Protein AF-H2ZDD5-F1 (afdb_monomer_lite)

Sequence (133 aa):
MMPLLIPSLGHVTAIFLAPWFFGLAHIHHAYEQYKTGYHSFRAITVSTLFQASYTTVFGILSSFIFLRTGHLTSAFVSHSLCNIMGFPEFELALSHRRRTLVCFCFVLGLVLFLISLYPLTDPSIYNNTLYME

Radius of gyration: 17.96 Å; chains: 1; bounding box: 36×42×43 Å

InterPro domains:
  IPR003675 CAAX prenyl protease 2/Lysostaphin resistance protein A-like domain [PF02517] (3-85)
  IPR039731 CAAX prenyl protease 2, eukaryotes [PTHR13046] (1-128)

Organism: Ciona savignyi (NCBI:txid51511)

pLDDT: mean 90.86, std 5.37, range [56.53, 97.44]

Foldseek 3Di:
DQVVCCVPPNLVCSLQPVQLVVLVVLVVVLVVVVVVVPDDNVVSVVVSVCSSVLSSVQSSLLSVLCLLQVDPVRSVVSSVVCVVCDDDPLVCLCPDPPNVVSVVCVVVVVVCCVVVVVVVSHRVVNVRPPNPD

Secondary structure (DSSP, 8-state):
-HHHHHHHH-HHHHHHHHHHHHHHHTHHHHHHHHHH--S-HHHHHHHHHHHHHHHHHHHHHHHHHHHHH--HHHHHHHHHHHHHH-S--HHHHHHSTTHHHHHHHHHHHHHHHHHHHHHHT-TTTTT--SS--

Structure (mmCIF, N/CA/C/O backbone):
data_AF-H2ZDD5-F1
#
_entry.id   AF-H2ZDD5-F1
#
loop_
_atom_site.group_PDB
_atom_site.id
_atom_site.type_symbol
_atom_site.label_atom_id
_atom_site.label_alt_id
_atom_site.label_comp_id
_atom_site.label_asym_id
_atom_site.label_entity_id
_atom_site.label_seq_id
_atom_site.pdbx_PDB_ins_code
_atom_site.Cartn_x
_atom_site.Cartn_y
_atom_site.Cartn_z
_atom_site.occupancy
_atom_site.B_iso_or_equiv
_atom_site.auth_seq_id
_atom_site.auth_comp_id
_atom_site.auth_asym_id
_atom_site.auth_atom_id
_atom_site.pdbx_PDB_model_num
ATOM 1 N N . MET A 1 1 ? 0.726 11.107 -9.433 1.00 84.62 1 MET A N 1
ATOM 2 C CA . MET A 1 1 ? 1.973 11.691 -8.881 1.00 84.62 1 MET A CA 1
ATOM 3 C C . MET A 1 1 ? 3.223 10.953 -9.347 1.00 84.62 1 MET A C 1
ATOM 5 O O . MET A 1 1 ? 4.211 11.617 -9.614 1.00 84.62 1 MET A O 1
ATOM 9 N N . MET A 1 2 ? 3.182 9.623 -9.498 1.00 88.88 2 MET A N 1
ATOM 10 C CA . MET A 1 2 ? 4.362 8.818 -9.849 1.00 88.88 2 MET A CA 1
ATOM 11 C C . MET A 1 2 ? 5.170 9.333 -11.059 1.00 88.88 2 MET A C 1
ATOM 13 O O . MET A 1 2 ? 6.348 9.614 -10.859 1.00 88.88 2 MET A O 1
ATOM 17 N N . PRO A 1 3 ? 4.589 9.595 -12.253 1.00 87.62 3 PRO A N 1
ATOM 18 C CA . PRO A 1 3 ? 5.378 10.039 -13.412 1.00 87.62 3 PRO A CA 1
ATOM 19 C C . PRO A 1 3 ? 6.091 11.387 -13.223 1.00 87.62 3 PRO A C 1
ATOM 21 O O . PRO A 1 3 ? 7.057 11.665 -13.919 1.00 87.62 3 PRO A O 1
ATOM 24 N N . LEU A 1 4 ? 5.622 12.219 -12.286 1.00 90.06 4 LEU A N 1
ATOM 25 C CA . LEU A 1 4 ? 6.226 13.518 -11.975 1.00 90.06 4 LEU A CA 1
ATOM 26 C C . LEU A 1 4 ? 7.347 13.405 -10.935 1.00 90.06 4 LEU A C 1
ATOM 28 O O . LEU A 1 4 ? 8.296 14.175 -10.980 1.00 90.06 4 LEU A O 1
ATOM 32 N N . LEU A 1 5 ? 7.235 12.471 -9.985 1.00 90.38 5 LEU A N 1
ATOM 33 C CA . LEU A 1 5 ? 8.200 12.329 -8.889 1.00 90.38 5 LEU A CA 1
ATOM 34 C C . LEU A 1 5 ? 9.409 11.475 -9.278 1.00 90.38 5 LEU A C 1
ATOM 36 O O . LEU A 1 5 ? 10.510 11.736 -8.800 1.00 90.38 5 LEU A O 1
ATOM 40 N N . ILE A 1 6 ? 9.217 10.472 -10.140 1.00 91.31 6 ILE A N 1
ATOM 41 C CA . ILE A 1 6 ? 10.277 9.532 -10.534 1.00 91.31 6 ILE A CA 1
ATOM 42 C C . ILE A 1 6 ? 11.488 10.247 -11.156 1.00 91.31 6 ILE A C 1
ATOM 44 O O . ILE A 1 6 ? 12.592 9.991 -10.676 1.00 91.31 6 ILE A O 1
ATOM 48 N N . PRO A 1 7 ? 11.338 11.180 -12.124 1.00 90.00 7 PRO A N 1
ATOM 49 C CA . PRO A 1 7 ? 12.493 11.830 -12.749 1.00 90.00 7 PRO A CA 1
ATOM 50 C C . PRO A 1 7 ? 13.315 12.696 -11.786 1.00 90.00 7 PRO A C 1
ATOM 52 O O . PRO A 1 7 ? 14.487 12.951 -12.037 1.00 90.00 7 PRO A O 1
ATOM 55 N N . SER A 1 8 ? 12.707 13.177 -10.697 1.00 91.50 8 SER A N 1
ATOM 56 C CA . SER A 1 8 ? 13.352 14.105 -9.760 1.00 91.50 8 SER A CA 1
ATOM 57 C C . SER A 1 8 ? 13.870 13.436 -8.488 1.00 91.50 8 SER A C 1
ATOM 59 O O . SER A 1 8 ? 14.837 13.915 -7.905 1.00 91.50 8 SER A O 1
ATOM 61 N N . LEU A 1 9 ? 13.217 12.367 -8.025 1.00 91.38 9 LEU A N 1
ATOM 62 C CA . LEU A 1 9 ? 13.462 11.762 -6.708 1.00 91.38 9 LEU A CA 1
ATOM 63 C C . LEU A 1 9 ? 13.825 10.271 -6.775 1.00 91.38 9 LEU A C 1
ATOM 65 O O . LEU A 1 9 ? 14.210 9.691 -5.757 1.00 91.38 9 LEU A O 1
ATOM 69 N N . GLY A 1 10 ? 13.697 9.649 -7.949 1.00 91.38 10 GLY A N 1
ATOM 70 C CA . GLY A 1 10 ? 13.925 8.225 -8.164 1.00 91.38 10 GLY A CA 1
ATOM 71 C C . GLY A 1 10 ? 12.746 7.333 -7.761 1.00 91.38 10 GLY A C 1
ATOM 72 O O . GLY A 1 10 ? 11.808 7.741 -7.071 1.00 91.38 10 GLY A O 1
ATOM 73 N N . HIS A 1 11 ? 12.809 6.075 -8.200 1.00 90.94 11 HIS A N 1
ATOM 74 C CA . HIS A 1 11 ? 11.738 5.086 -8.058 1.00 90.94 11 HIS A CA 1
ATOM 75 C C . HIS A 1 11 ? 11.356 4.805 -6.599 1.00 90.94 11 HIS A C 1
ATOM 77 O O . HIS A 1 11 ? 10.191 4.938 -6.226 1.00 90.94 11 HIS A O 1
ATOM 83 N N . VAL A 1 12 ? 12.336 4.452 -5.760 1.00 92.06 12 VAL A N 1
ATOM 84 C CA . VAL A 1 12 ? 12.097 4.079 -4.356 1.00 92.06 12 VAL A CA 1
ATOM 85 C C . VAL A 1 12 ? 11.474 5.244 -3.591 1.00 92.06 12 VAL A C 1
ATOM 87 O O . VAL A 1 12 ? 10.438 5.079 -2.951 1.00 92.06 12 VAL A O 1
ATOM 90 N N . THR A 1 13 ? 12.044 6.443 -3.713 1.00 93.00 13 THR A N 1
ATOM 91 C CA . THR A 1 13 ? 11.517 7.639 -3.048 1.00 93.00 13 THR A CA 1
ATOM 92 C C . THR A 1 13 ? 10.096 7.947 -3.504 1.00 93.00 13 THR A C 1
ATOM 94 O O . THR A 1 13 ? 9.247 8.236 -2.667 1.00 93.00 13 THR A O 1
ATOM 97 N N . ALA A 1 14 ? 9.804 7.842 -4.805 1.00 92.88 14 ALA A N 1
ATOM 98 C CA . ALA A 1 14 ? 8.465 8.090 -5.330 1.00 92.88 14 ALA A CA 1
ATOM 99 C C . ALA A 1 14 ? 7.420 7.113 -4.759 1.00 92.88 14 ALA A C 1
ATOM 101 O O . ALA A 1 14 ? 6.334 7.561 -4.387 1.00 92.88 14 ALA A O 1
ATOM 102 N N . ILE A 1 15 ? 7.756 5.818 -4.627 1.00 93.81 15 ILE A N 1
ATOM 103 C CA . ILE A 1 15 ? 6.869 4.788 -4.046 1.00 93.81 15 ILE A CA 1
ATOM 104 C C . ILE 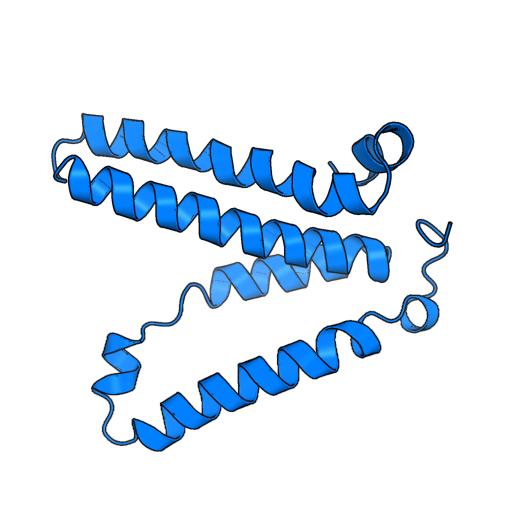A 1 15 ? 6.437 5.168 -2.636 1.00 93.81 15 ILE A C 1
ATOM 106 O O . ILE A 1 15 ? 5.267 5.019 -2.295 1.00 93.81 15 ILE A O 1
ATOM 110 N N . PHE A 1 16 ? 7.378 5.628 -1.814 1.00 93.56 16 PHE A N 1
ATOM 111 C CA . PHE A 1 16 ? 7.083 5.952 -0.426 1.00 93.56 16 PHE A CA 1
ATOM 112 C C . PHE A 1 16 ? 6.473 7.340 -0.282 1.00 93.56 16 PHE A C 1
ATOM 114 O O . PHE A 1 16 ? 5.526 7.488 0.478 1.00 93.56 16 PHE A O 1
ATOM 121 N N . LEU A 1 17 ? 6.964 8.342 -1.014 1.00 93.12 17 LEU A N 1
ATOM 122 C CA . LEU A 1 17 ? 6.574 9.741 -0.843 1.00 93.12 17 LEU A CA 1
ATOM 123 C C . LEU A 1 17 ? 5.193 10.065 -1.422 1.00 93.12 17 LEU A C 1
ATOM 125 O O . LEU A 1 17 ? 4.440 10.810 -0.800 1.00 93.12 17 LEU A O 1
ATOM 129 N N . ALA A 1 18 ? 4.836 9.532 -2.595 1.00 91.94 18 ALA A N 1
ATOM 130 C CA . ALA A 1 18 ? 3.559 9.877 -3.225 1.00 91.94 18 ALA A CA 1
ATOM 131 C C . ALA A 1 18 ? 2.340 9.520 -2.344 1.00 91.94 18 ALA A C 1
ATOM 133 O O . ALA A 1 18 ? 1.453 10.363 -2.184 1.00 91.94 18 ALA A O 1
ATOM 134 N N . PRO A 1 19 ? 2.293 8.328 -1.717 1.00 92.75 19 PRO A N 1
ATOM 135 C CA . PRO A 1 19 ? 1.197 7.932 -0.833 1.00 92.75 19 PRO A CA 1
ATOM 136 C C . PRO A 1 19 ? 1.051 8.780 0.430 1.00 92.75 19 PRO A C 1
ATOM 138 O O . PRO A 1 19 ? -0.069 8.905 0.923 1.00 92.75 19 PRO A O 1
ATOM 141 N N . TRP A 1 20 ? 2.127 9.399 0.934 1.00 90.25 20 TRP A N 1
ATOM 142 C CA . TRP A 1 20 ? 2.045 10.278 2.108 1.00 90.25 20 TRP A CA 1
ATOM 143 C C . TRP A 1 20 ? 1.104 11.455 1.876 1.00 90.25 20 TRP A C 1
ATOM 145 O O . TRP A 1 20 ? 0.300 11.764 2.749 1.00 90.25 20 TRP A O 1
ATOM 155 N N . PHE A 1 21 ? 1.146 12.085 0.699 1.00 88.62 21 PHE A N 1
ATOM 156 C CA . PHE A 1 21 ? 0.246 13.201 0.388 1.00 88.62 21 PHE A CA 1
ATOM 157 C C . PHE A 1 21 ? -1.226 12.782 0.444 1.00 88.62 21 PHE A C 1
ATOM 159 O O . PHE A 1 21 ? -2.068 13.530 0.938 1.00 88.62 21 PHE A O 1
ATOM 166 N N . PHE A 1 22 ? -1.531 11.565 -0.008 1.00 85.75 22 PHE A N 1
ATOM 167 C CA . PHE A 1 22 ? -2.885 11.024 0.034 1.00 85.75 22 PHE A CA 1
ATOM 168 C C . PHE A 1 22 ? -3.304 10.614 1.454 1.00 85.75 22 PHE A C 1
ATOM 170 O O . PH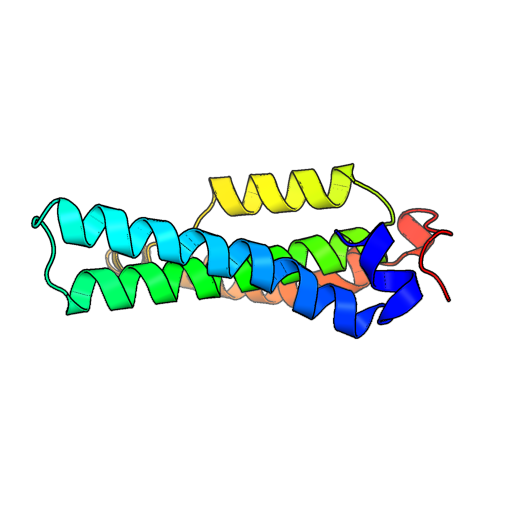E A 1 22 ? -4.412 10.928 1.887 1.00 85.75 22 PHE A O 1
ATOM 177 N N . GLY A 1 23 ? -2.415 9.974 2.219 1.00 86.75 23 GLY A N 1
ATOM 178 C CA . GLY A 1 23 ? -2.667 9.627 3.619 1.00 86.75 23 GLY A CA 1
ATOM 179 C C . GLY A 1 23 ? -2.901 10.858 4.496 1.00 86.75 23 GLY A C 1
ATOM 180 O O . GLY A 1 23 ? -3.879 10.913 5.238 1.00 86.75 23 GLY A O 1
ATOM 181 N N . LEU A 1 24 ? -2.060 11.888 4.361 1.00 88.50 24 LEU A N 1
ATOM 182 C CA . LEU A 1 24 ? -2.168 13.133 5.128 1.00 88.50 24 LEU A CA 1
ATOM 183 C C . LEU A 1 24 ? -3.431 13.934 4.796 1.00 88.50 24 LEU A C 1
ATOM 185 O O . LEU A 1 24 ? -3.965 14.600 5.680 1.00 88.50 24 LEU A O 1
ATOM 189 N N . ALA A 1 25 ? -3.956 13.839 3.570 1.00 87.38 25 ALA A N 1
ATOM 190 C CA . ALA A 1 25 ? -5.217 14.489 3.211 1.00 87.38 25 ALA A CA 1
ATOM 191 C C . ALA A 1 25 ? -6.388 14.033 4.103 1.00 87.38 25 ALA A C 1
ATOM 193 O O . ALA A 1 25 ? -7.300 14.812 4.370 1.00 87.38 25 ALA A O 1
ATOM 194 N N . HIS A 1 26 ? -6.334 12.813 4.645 1.00 85.12 26 HIS A N 1
ATOM 195 C CA . HIS A 1 26 ? -7.371 12.284 5.531 1.00 85.12 26 HIS A CA 1
ATOM 196 C C . HIS A 1 26 ? -7.348 12.901 6.935 1.00 85.12 26 HIS A C 1
ATOM 198 O O . HIS A 1 26 ? -8.341 12.807 7.652 1.00 85.12 26 HIS A O 1
ATOM 204 N N . ILE A 1 27 ? -6.276 13.607 7.317 1.00 85.12 27 ILE A N 1
ATOM 205 C CA . ILE A 1 27 ? -6.236 14.373 8.573 1.00 85.12 27 ILE A CA 1
ATOM 206 C C . ILE A 1 27 ? -7.315 15.463 8.582 1.00 85.12 27 ILE A C 1
ATOM 208 O O . ILE A 1 27 ? -7.833 15.806 9.642 1.00 85.12 27 ILE A O 1
ATOM 212 N N . HIS A 1 28 ? -7.732 15.956 7.412 1.00 85.75 28 HIS A N 1
ATOM 213 C CA . HIS A 1 28 ? -8.854 16.886 7.310 1.00 85.75 28 HIS A CA 1
ATOM 214 C C . HIS A 1 28 ? -10.152 16.324 7.928 1.00 85.75 28 HIS A C 1
ATOM 216 O O . HIS A 1 28 ? -10.885 17.071 8.574 1.00 85.75 28 HIS A O 1
ATOM 222 N N . HIS A 1 29 ? -10.417 15.015 7.826 1.00 82.81 29 HIS A N 1
ATOM 223 C CA . HIS A 1 29 ? -11.607 14.414 8.444 1.00 82.81 29 HIS A CA 1
ATOM 224 C C . HIS A 1 29 ? -11.584 14.485 9.976 1.00 82.81 29 HIS A C 1
ATOM 226 O O . HIS A 1 29 ? -12.642 14.559 10.600 1.00 82.81 29 HIS A O 1
ATOM 232 N N . ALA A 1 30 ? -10.400 14.552 10.596 1.00 84.00 30 ALA A N 1
ATOM 233 C CA . ALA A 1 30 ? -10.284 14.759 12.038 1.00 84.00 30 ALA A CA 1
ATOM 234 C C . ALA A 1 30 ? -10.879 16.104 12.468 1.00 84.00 30 ALA A C 1
ATOM 236 O O . ALA A 1 30 ? -11.531 16.198 13.508 1.00 84.00 30 ALA A O 1
ATOM 237 N N . TYR A 1 31 ? -10.671 17.147 11.659 1.00 84.25 31 TYR A N 1
ATOM 238 C CA . TYR A 1 31 ? -11.214 18.478 11.919 1.00 84.25 31 TYR A CA 1
ATOM 239 C C . TYR A 1 31 ? -12.743 18.489 11.835 1.00 84.25 31 TYR A C 1
ATOM 241 O O . TYR A 1 31 ? -13.412 19.091 12.676 1.00 84.25 31 TYR A O 1
ATOM 249 N N . GLU A 1 32 ? -13.298 17.785 10.850 1.00 84.88 32 GLU A N 1
ATOM 250 C CA . GLU A 1 32 ? -14.741 17.625 10.689 1.00 84.88 32 GLU A CA 1
ATOM 251 C C . GLU A 1 32 ? -15.354 16.878 11.882 1.00 84.88 32 GLU A C 1
ATOM 253 O O . GLU A 1 32 ? -16.274 17.386 12.525 1.00 84.88 32 GLU A O 1
ATOM 258 N N . GLN A 1 33 ? -14.780 15.735 12.270 1.00 82.69 33 GLN A N 1
ATOM 259 C CA . GLN A 1 33 ? -15.236 14.978 13.438 1.00 82.69 33 GLN A CA 1
ATOM 260 C C . GLN A 1 33 ? -15.150 15.798 14.730 1.00 82.69 33 GLN A C 1
ATOM 262 O O . GLN A 1 33 ? -16.086 15.781 15.531 1.00 82.69 33 GLN A O 1
ATOM 267 N N . TYR A 1 34 ? -14.075 16.568 14.908 1.00 85.12 34 TYR A N 1
ATOM 268 C CA . TYR A 1 34 ? -13.921 17.468 16.049 1.00 85.12 34 TYR A CA 1
ATOM 269 C C . TYR A 1 34 ? -15.031 18.524 16.095 1.00 85.12 34 TYR A C 1
ATOM 271 O O . TYR A 1 34 ? -15.618 18.749 17.152 1.00 85.12 34 TYR A O 1
ATOM 279 N N . LYS A 1 35 ? -15.377 19.122 14.948 1.00 87.12 35 LYS A N 1
ATOM 280 C CA . LYS A 1 35 ? -16.464 20.105 14.852 1.00 87.12 35 LYS A CA 1
ATOM 281 C C . LYS A 1 35 ? -17.841 19.529 15.164 1.00 87.12 35 LYS A C 1
ATOM 283 O O . LYS A 1 35 ? -18.666 20.239 15.727 1.00 87.12 35 LYS A O 1
ATOM 288 N N . THR A 1 36 ? -18.098 18.274 14.800 1.00 84.88 36 THR A N 1
ATOM 289 C CA . THR A 1 36 ? -19.402 17.640 15.062 1.00 84.88 36 THR A CA 1
ATOM 290 C C . THR A 1 36 ? -19.631 17.295 16.538 1.00 84.88 36 THR A C 1
ATOM 292 O O . THR A 1 36 ? -20.776 17.158 16.956 1.00 84.88 36 THR A O 1
ATOM 295 N N . GLY A 1 37 ? -18.571 17.162 17.344 1.00 81.50 37 GLY A N 1
ATOM 296 C CA . GLY A 1 37 ? -18.664 16.952 18.795 1.00 81.50 37 GLY A CA 1
ATOM 297 C C . GLY A 1 37 ? -19.129 15.560 19.252 1.00 81.50 37 GLY A C 1
ATOM 298 O O . GLY A 1 37 ? -19.204 15.321 20.455 1.00 81.50 37 GLY A O 1
ATOM 299 N N . TYR A 1 38 ? -19.409 14.622 18.338 1.00 79.44 38 TYR A N 1
ATOM 300 C CA . TYR A 1 38 ? -19.921 13.282 18.680 1.00 79.44 38 TYR A CA 1
ATOM 301 C C . TYR A 1 38 ? -18.862 12.309 19.216 1.00 79.44 38 TYR A C 1
ATOM 303 O O . TYR A 1 38 ? -19.204 11.300 19.835 1.00 79.44 38 TYR A O 1
ATOM 311 N N . HIS A 1 39 ? -17.577 12.584 18.989 1.00 83.75 39 HIS A N 1
ATOM 312 C CA . HIS A 1 39 ? -16.485 11.680 19.341 1.00 83.75 39 HIS A CA 1
ATOM 313 C C . HIS A 1 39 ? -15.492 12.337 20.299 1.00 83.75 39 HIS A C 1
ATOM 315 O O . HIS A 1 39 ? -15.184 13.523 20.197 1.00 83.75 39 HIS A O 1
ATOM 321 N N . SER A 1 40 ? -14.946 11.545 21.226 1.00 90.12 40 SER A N 1
ATOM 322 C CA . SER A 1 40 ? -13.860 12.015 22.090 1.00 90.12 40 SER A CA 1
ATOM 323 C C . SER A 1 40 ? -12.610 12.332 21.263 1.00 90.12 40 SER A C 1
ATOM 325 O O . SER A 1 40 ? -12.321 11.657 20.274 1.00 90.12 40 SER A O 1
ATOM 327 N N . PHE A 1 41 ? -11.808 13.301 21.712 1.00 88.19 41 PHE A N 1
ATOM 328 C CA . PHE A 1 41 ? -10.548 13.667 21.052 1.00 88.19 41 PHE A CA 1
ATOM 329 C C . PHE A 1 41 ? -9.620 12.459 20.825 1.00 88.19 41 PHE A C 1
ATOM 331 O O . PHE A 1 41 ? -9.003 12.318 19.767 1.00 88.19 41 PHE A O 1
ATOM 338 N N . ARG A 1 42 ? -9.572 11.535 21.796 1.00 89.44 42 ARG A N 1
ATOM 339 C CA . ARG A 1 42 ? -8.817 10.281 21.685 1.00 89.44 42 ARG A CA 1
ATOM 340 C C . ARG A 1 42 ? -9.333 9.395 20.547 1.00 89.44 42 ARG A C 1
ATOM 342 O O . ARG A 1 42 ? -8.523 8.880 19.784 1.00 89.44 42 ARG A O 1
ATOM 349 N N . ALA A 1 43 ? -10.649 9.218 20.420 1.00 89.56 43 ALA A N 1
ATOM 350 C CA . ALA A 1 43 ? -11.242 8.393 19.365 1.00 89.56 43 ALA A CA 1
ATOM 351 C C . ALA A 1 43 ? -10.999 8.984 17.965 1.00 89.56 43 ALA A C 1
ATOM 353 O O . ALA A 1 43 ? -10.627 8.254 17.046 1.00 89.56 43 ALA A O 1
ATOM 354 N N . ILE A 1 44 ? -11.125 10.307 17.824 1.00 90.44 44 ILE A N 1
ATOM 355 C CA . ILE A 1 44 ? -10.834 11.028 16.574 1.00 90.44 44 ILE A CA 1
ATOM 356 C C . ILE A 1 44 ? -9.367 10.833 16.180 1.00 90.44 44 ILE A C 1
ATOM 358 O O . ILE A 1 44 ? -9.062 10.477 15.045 1.00 90.44 44 ILE A O 1
ATOM 362 N N . THR A 1 45 ? -8.450 10.999 17.137 1.00 89.75 45 THR A N 1
ATOM 363 C CA . THR A 1 45 ? -7.007 10.870 16.887 1.00 89.75 45 THR A CA 1
ATOM 364 C C . THR A 1 45 ? -6.639 9.452 16.450 1.00 89.75 45 THR A C 1
ATOM 366 O O . THR A 1 45 ? -5.940 9.279 15.455 1.00 89.75 45 THR A O 1
ATOM 369 N N . VAL A 1 46 ? -7.130 8.430 17.161 1.00 91.56 46 VAL A N 1
ATOM 370 C CA . VAL A 1 46 ? -6.837 7.022 16.845 1.00 91.56 46 VAL A CA 1
ATOM 371 C C . VAL A 1 46 ? -7.407 6.630 15.484 1.00 91.56 46 VAL A C 1
ATOM 373 O O . VAL A 1 46 ? -6.683 6.054 14.677 1.00 91.56 46 VAL A O 1
ATOM 376 N N . SER A 1 47 ? -8.671 6.963 15.210 1.00 90.75 47 SER A N 1
ATOM 377 C CA . SER A 1 47 ? -9.313 6.626 13.932 1.00 90.75 47 SER A CA 1
ATOM 378 C C . SER A 1 47 ? -8.647 7.331 12.749 1.00 90.75 47 SER A C 1
ATOM 380 O O . SER A 1 47 ? -8.349 6.683 11.750 1.00 90.75 47 SER A O 1
ATOM 382 N N . THR A 1 48 ? -8.319 8.619 12.886 1.00 91.81 48 THR A N 1
ATOM 383 C CA . THR A 1 48 ? -7.630 9.387 11.839 1.00 91.81 48 THR A CA 1
ATOM 384 C C . THR A 1 48 ? -6.230 8.846 11.581 1.00 91.81 48 THR A C 1
ATOM 386 O O . THR A 1 48 ? -5.848 8.651 10.430 1.00 91.81 48 THR A O 1
ATOM 389 N N . LEU A 1 49 ? -5.448 8.585 12.633 1.00 91.88 49 LEU A N 1
ATOM 390 C CA . LEU A 1 49 ? -4.089 8.065 12.482 1.00 91.88 49 LEU A CA 1
ATOM 391 C C . LEU A 1 49 ? -4.099 6.673 11.843 1.00 91.88 49 LEU A C 1
ATOM 393 O O . LEU A 1 49 ? -3.277 6.373 10.975 1.00 91.88 49 LEU A O 1
ATOM 397 N N . PHE A 1 50 ? -5.057 5.839 12.241 1.00 92.19 50 PHE A N 1
ATOM 398 C CA . PHE A 1 50 ? -5.276 4.539 11.633 1.00 92.19 50 PHE A CA 1
ATOM 399 C C . PHE A 1 50 ? -5.630 4.668 10.148 1.00 92.19 50 PHE A C 1
ATOM 401 O O . PHE A 1 50 ? -4.962 4.070 9.311 1.00 92.19 50 PHE A O 1
ATOM 408 N N . GLN A 1 51 ? -6.604 5.510 9.800 1.00 91.81 51 GLN A N 1
ATOM 409 C CA . GLN A 1 51 ? -6.993 5.743 8.412 1.00 91.81 51 GLN A CA 1
ATOM 410 C C . GLN A 1 51 ? -5.825 6.282 7.576 1.00 91.81 51 GLN A C 1
ATOM 412 O O . GLN A 1 51 ? -5.547 5.755 6.504 1.00 91.81 51 GLN A O 1
ATOM 417 N N . ALA A 1 52 ? -5.097 7.284 8.072 1.00 92.19 52 ALA A N 1
ATOM 418 C CA . ALA A 1 52 ? -3.972 7.880 7.356 1.00 92.19 52 ALA A CA 1
ATOM 419 C C . ALA A 1 52 ? -2.839 6.866 7.127 1.00 92.19 52 ALA A C 1
ATOM 421 O O . ALA A 1 52 ? -2.321 6.759 6.013 1.00 92.19 52 ALA A O 1
ATOM 422 N N . SER A 1 53 ? -2.475 6.088 8.151 1.00 92.62 53 SER A N 1
ATOM 423 C CA . SER A 1 53 ? -1.427 5.064 8.039 1.00 92.62 53 SER A CA 1
ATOM 424 C C . SER A 1 53 ? -1.839 3.921 7.113 1.00 92.62 53 SER A C 1
ATOM 426 O O . SER A 1 53 ? -1.080 3.558 6.214 1.00 92.62 53 SER A O 1
ATOM 428 N N . TYR A 1 54 ? -3.057 3.404 7.263 1.00 91.88 54 TYR A N 1
ATOM 429 C CA . TYR A 1 54 ? -3.575 2.310 6.450 1.00 91.88 54 TYR A CA 1
ATOM 430 C C . TYR A 1 54 ? -3.680 2.692 4.970 1.00 91.88 54 TYR A C 1
ATOM 432 O O . TYR A 1 54 ? -3.161 1.993 4.098 1.00 91.88 54 TYR A O 1
ATOM 440 N N . THR A 1 55 ? -4.244 3.866 4.689 1.00 91.88 55 THR A N 1
ATOM 441 C CA . THR A 1 55 ? -4.321 4.420 3.336 1.00 91.88 55 THR A CA 1
ATOM 442 C C . THR A 1 55 ? -2.934 4.655 2.730 1.00 91.8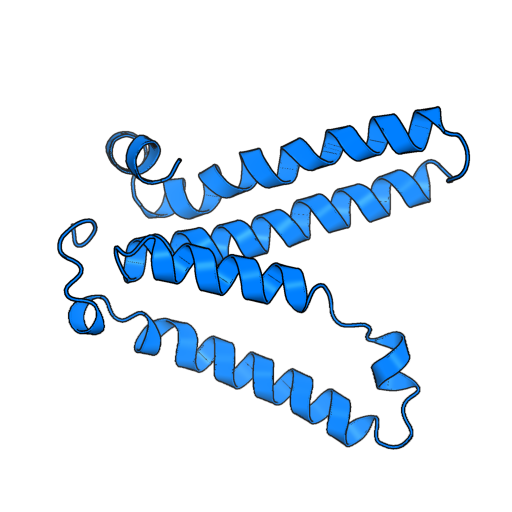8 55 THR A C 1
ATOM 444 O O . THR A 1 55 ? -2.734 4.414 1.539 1.00 91.88 55 THR A O 1
ATOM 447 N N . THR A 1 56 ? -1.947 5.067 3.535 1.00 93.94 56 THR A N 1
ATOM 448 C CA . THR A 1 56 ? -0.558 5.230 3.069 1.00 93.94 56 THR A CA 1
ATOM 449 C C . THR A 1 56 ? 0.044 3.888 2.648 1.00 93.94 56 THR A C 1
ATOM 451 O O . THR A 1 56 ? 0.618 3.797 1.565 1.00 93.94 56 THR A O 1
ATOM 454 N N . VAL A 1 57 ? -0.133 2.825 3.442 1.00 93.75 57 VAL A N 1
ATOM 455 C CA . VAL A 1 57 ? 0.346 1.470 3.102 1.00 93.75 57 VAL A CA 1
ATOM 456 C C . VAL A 1 57 ? -0.275 0.973 1.792 1.00 93.75 57 VAL A C 1
ATOM 458 O O . VAL A 1 57 ? 0.428 0.446 0.929 1.00 93.75 57 VAL A O 1
ATOM 461 N N . PHE A 1 58 ? -1.574 1.191 1.593 1.00 92.94 58 PHE A N 1
ATOM 462 C CA . PHE A 1 58 ? -2.255 0.830 0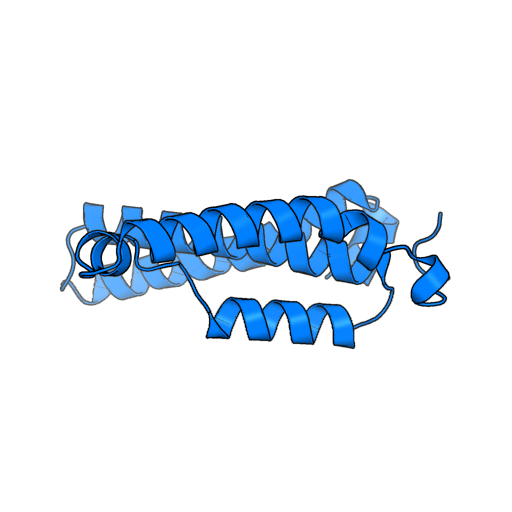.346 1.00 92.94 58 PHE A CA 1
ATOM 463 C C . PHE A 1 58 ? -1.806 1.667 -0.850 1.00 92.94 58 PHE A C 1
ATOM 465 O O . PHE A 1 58 ? -1.648 1.142 -1.954 1.00 92.94 58 PHE A O 1
ATOM 472 N N . GLY A 1 59 ? -1.527 2.952 -0.642 1.00 94.19 59 GLY A N 1
ATOM 473 C CA . GLY A 1 59 ? -0.932 3.790 -1.674 1.00 94.19 59 GLY A CA 1
ATOM 474 C C . GLY A 1 59 ? 0.481 3.336 -2.054 1.00 94.19 59 GLY A C 1
ATOM 475 O O . GLY A 1 59 ? 0.820 3.376 -3.237 1.00 94.19 59 GLY A O 1
ATOM 476 N N . ILE A 1 60 ? 1.283 2.853 -1.094 1.00 95.44 60 ILE A N 1
ATOM 477 C CA . ILE A 1 60 ? 2.612 2.269 -1.353 1.00 95.44 60 ILE A CA 1
ATOM 478 C C . ILE A 1 60 ? 2.467 1.023 -2.225 1.00 95.44 60 ILE A C 1
ATOM 480 O O . ILE A 1 60 ? 3.148 0.913 -3.243 1.00 95.44 60 ILE A O 1
ATOM 484 N N . LEU A 1 61 ? 1.537 0.124 -1.886 1.00 94.88 61 LEU A N 1
ATOM 485 C CA . LEU A 1 61 ? 1.256 -1.070 -2.686 1.00 94.88 61 LEU A CA 1
ATOM 486 C C . LEU A 1 61 ? 0.820 -0.713 -4.115 1.00 94.88 61 LEU A C 1
ATOM 488 O O . LEU A 1 61 ? 1.352 -1.263 -5.077 1.00 94.88 61 LEU A O 1
ATOM 492 N N . SER A 1 62 ? -0.113 0.229 -4.271 1.00 94.81 62 SER A N 1
ATOM 493 C CA . SER A 1 62 ? -0.591 0.658 -5.591 1.00 94.81 62 SER A CA 1
ATOM 494 C C . SER A 1 62 ? 0.525 1.317 -6.414 1.00 94.81 62 SER A C 1
ATOM 496 O O . SER A 1 62 ? 0.682 1.015 -7.596 1.00 94.81 62 SER A O 1
ATOM 498 N N . SER A 1 63 ? 1.364 2.144 -5.780 1.00 94.75 63 SER A N 1
ATOM 499 C CA . SER A 1 63 ? 2.540 2.765 -6.411 1.00 94.75 63 SER A CA 1
ATOM 500 C C . SER A 1 63 ? 3.580 1.728 -6.837 1.00 94.75 63 SER A C 1
ATOM 502 O O . SER A 1 63 ? 4.135 1.826 -7.931 1.00 94.75 63 SER A O 1
ATOM 504 N N . PHE A 1 64 ? 3.816 0.713 -6.003 1.00 95.00 64 PHE A N 1
ATOM 505 C CA . PHE A 1 64 ? 4.696 -0.410 -6.315 1.00 95.00 64 PHE A CA 1
ATOM 506 C C . PHE A 1 64 ? 4.182 -1.202 -7.525 1.00 95.00 64 PHE A C 1
ATOM 508 O O . PHE A 1 64 ? 4.925 -1.402 -8.483 1.00 95.00 64 PHE A O 1
ATOM 515 N N . ILE A 1 65 ? 2.902 -1.589 -7.529 1.00 95.12 65 ILE A N 1
ATOM 516 C CA . ILE A 1 65 ? 2.278 -2.310 -8.649 1.00 95.12 65 ILE A CA 1
ATOM 517 C C . ILE A 1 65 ? 2.326 -1.468 -9.928 1.00 95.12 65 ILE A C 1
ATOM 519 O O . ILE A 1 65 ? 2.661 -1.993 -10.990 1.00 95.12 65 ILE A O 1
ATOM 523 N N . PHE A 1 66 ? 2.034 -0.167 -9.844 1.00 94.75 66 PHE A N 1
ATOM 524 C CA . PHE A 1 66 ? 2.113 0.745 -10.985 1.00 94.75 66 PHE A CA 1
ATOM 525 C C . PHE A 1 66 ? 3.511 0.755 -11.605 1.00 94.75 66 PHE A C 1
ATOM 527 O O . PHE A 1 66 ? 3.645 0.565 -12.809 1.00 94.75 66 PHE A O 1
ATOM 534 N N . LEU A 1 67 ? 4.553 0.929 -10.790 1.00 93.94 67 LEU A N 1
ATOM 535 C CA . LEU A 1 67 ? 5.929 0.971 -11.283 1.00 93.94 67 LEU A CA 1
ATOM 536 C C . LEU A 1 67 ? 6.380 -0.344 -11.896 1.00 93.94 67 LEU A C 1
ATOM 538 O O . LEU A 1 67 ? 7.047 -0.344 -12.923 1.00 93.94 67 LEU A O 1
ATOM 542 N N . ARG A 1 68 ? 6.016 -1.460 -11.267 1.00 94.12 68 ARG A N 1
ATOM 543 C CA . ARG A 1 68 ? 6.403 -2.794 -11.717 1.00 94.12 68 ARG A CA 1
ATOM 544 C C . ARG A 1 68 ? 5.697 -3.194 -13.008 1.00 94.12 68 ARG A C 1
ATOM 546 O O . ARG A 1 68 ? 6.330 -3.743 -13.902 1.00 94.12 68 ARG A O 1
ATOM 553 N N . THR A 1 69 ? 4.409 -2.881 -13.129 1.00 94.69 69 THR A N 1
ATOM 554 C CA . THR A 1 69 ? 3.597 -3.270 -14.294 1.00 94.69 69 THR A CA 1
ATOM 555 C C . THR A 1 69 ? 3.594 -2.234 -15.416 1.00 94.69 69 THR A C 1
ATOM 557 O O . THR A 1 69 ? 3.314 -2.594 -16.551 1.00 94.69 69 THR A O 1
ATOM 560 N N . GLY A 1 70 ? 3.871 -0.959 -15.132 1.00 92.88 70 GLY A N 1
ATOM 561 C CA . GLY A 1 70 ? 3.782 0.142 -16.100 1.00 92.88 70 GLY A CA 1
ATOM 562 C C . GLY A 1 70 ? 2.349 0.529 -16.491 1.00 92.88 70 GLY A C 1
ATOM 563 O O . GLY A 1 70 ? 2.158 1.455 -17.276 1.00 92.88 70 GLY A O 1
ATOM 564 N N . HIS A 1 71 ? 1.331 -0.144 -15.941 1.00 92.06 71 HIS A N 1
ATOM 565 C CA . HIS A 1 71 ? -0.067 0.017 -16.342 1.00 92.06 71 HIS A CA 1
ATOM 566 C C . HIS A 1 71 ? -0.889 0.733 -15.274 1.00 92.06 71 HIS A C 1
ATOM 568 O O . HIS A 1 71 ? -0.952 0.319 -14.113 1.00 92.06 71 HIS A O 1
ATOM 574 N N . LEU A 1 72 ? -1.617 1.772 -15.690 1.00 92.81 72 LEU A N 1
ATOM 575 C CA . LEU A 1 72 ? -2.577 2.460 -14.822 1.00 92.81 72 LEU A CA 1
ATOM 576 C C . LEU A 1 72 ? -3.721 1.531 -14.389 1.00 92.81 72 LEU A C 1
ATOM 578 O O . LEU A 1 72 ? -4.204 1.630 -13.264 1.00 92.81 72 LEU A O 1
ATOM 582 N N . THR A 1 73 ? -4.136 0.611 -15.262 1.00 93.62 73 THR A N 1
ATOM 583 C CA . THR A 1 73 ? -5.212 -0.352 -14.991 1.00 93.62 73 THR A CA 1
ATOM 584 C C . THR A 1 73 ? -4.872 -1.273 -13.821 1.00 93.62 73 THR A C 1
ATOM 586 O O . THR A 1 73 ? -5.715 -1.467 -12.949 1.00 93.62 73 THR A O 1
ATOM 589 N N . SER A 1 74 ? -3.635 -1.770 -13.731 1.00 92.69 74 SER A N 1
ATOM 590 C CA . SER A 1 74 ? -3.164 -2.592 -12.606 1.00 92.69 74 SER A CA 1
ATOM 591 C C . SER A 1 74 ? -3.252 -1.840 -11.274 1.00 92.69 74 SER A C 1
ATOM 593 O O . SER A 1 74 ? -3.770 -2.354 -10.278 1.00 92.69 74 SER A O 1
ATOM 595 N N . ALA A 1 75 ? -2.793 -0.586 -11.262 1.00 93.00 75 ALA A N 1
ATOM 596 C CA . ALA A 1 75 ? -2.857 0.275 -10.086 1.00 93.00 75 ALA A CA 1
ATOM 597 C C . ALA A 1 75 ? -4.309 0.580 -9.680 1.00 93.00 75 ALA A C 1
ATOM 599 O O . ALA A 1 75 ? -4.647 0.483 -8.503 1.00 93.00 75 ALA A O 1
ATOM 600 N N . PHE A 1 76 ? -5.174 0.877 -10.654 1.00 94.44 76 PHE A N 1
ATOM 601 C CA . PHE A 1 76 ? -6.594 1.142 -10.433 1.00 94.44 76 PHE A CA 1
ATOM 602 C C . PHE A 1 76 ? -7.322 -0.071 -9.846 1.00 94.44 76 PHE A C 1
ATOM 604 O O . PHE A 1 76 ? -7.942 0.046 -8.794 1.00 94.44 76 PHE A O 1
ATOM 611 N N . VAL A 1 77 ? -7.197 -1.247 -10.470 1.00 95.00 77 VAL A N 1
ATOM 612 C CA . VAL A 1 77 ? -7.863 -2.476 -10.010 1.00 95.00 77 VAL A CA 1
ATOM 613 C C . VAL A 1 77 ? -7.402 -2.857 -8.605 1.00 95.00 77 VAL A C 1
ATOM 615 O O . VAL A 1 77 ? -8.239 -3.136 -7.748 1.00 95.00 77 VAL A O 1
ATOM 618 N N . SER A 1 78 ? -6.090 -2.826 -8.342 1.00 93.81 78 SER A N 1
ATOM 619 C CA . SER A 1 78 ? -5.560 -3.126 -7.005 1.00 93.81 78 SER A CA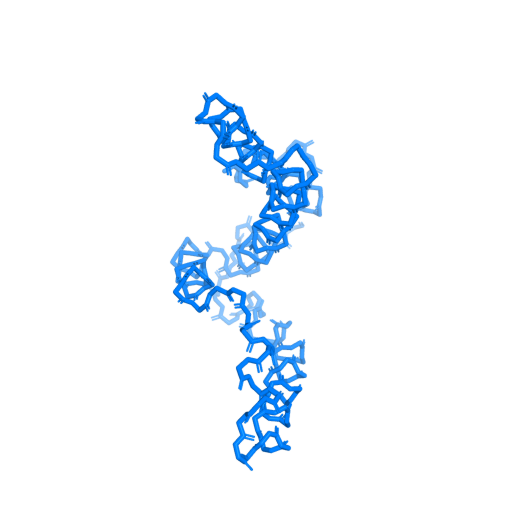 1
ATOM 620 C C . SER A 1 78 ? -6.110 -2.168 -5.944 1.00 93.81 78 SER A C 1
ATOM 622 O O . SER A 1 78 ? -6.577 -2.613 -4.898 1.00 93.81 78 SER A O 1
ATOM 624 N N . HIS A 1 79 ? -6.150 -0.867 -6.242 1.00 92.19 79 HIS A N 1
ATOM 625 C CA . HIS A 1 79 ? -6.679 0.142 -5.332 1.00 92.19 79 HIS A CA 1
ATOM 626 C C . HIS A 1 79 ? -8.186 -0.025 -5.086 1.00 92.19 79 HIS A C 1
ATOM 628 O O . HIS A 1 79 ? -8.632 0.008 -3.940 1.00 92.19 79 HIS A O 1
ATOM 634 N N . SER A 1 80 ? -8.979 -0.258 -6.136 1.00 93.69 80 SER A N 1
ATOM 635 C CA . SER A 1 80 ? -10.419 -0.506 -6.010 1.00 93.69 80 SER A CA 1
ATOM 636 C C . SER A 1 80 ? -10.715 -1.741 -5.161 1.00 93.69 80 SER A C 1
ATOM 638 O O . SER A 1 80 ? -11.585 -1.682 -4.297 1.00 93.69 80 SER A O 1
ATOM 640 N N . LEU A 1 81 ? -9.976 -2.838 -5.352 1.00 92.69 81 LEU A N 1
ATOM 641 C CA . LEU A 1 81 ? -10.138 -4.051 -4.546 1.00 92.69 81 LEU A CA 1
ATOM 642 C C . LEU A 1 81 ? -9.780 -3.815 -3.076 1.00 92.69 81 LEU A C 1
ATOM 644 O O . LEU A 1 81 ? -10.521 -4.251 -2.197 1.00 92.69 81 LEU A O 1
ATOM 648 N N . CYS A 1 82 ? -8.697 -3.086 -2.800 1.00 91.62 82 CYS A N 1
ATOM 649 C CA . CYS A 1 82 ? -8.334 -2.684 -1.442 1.00 91.62 82 CYS A CA 1
ATOM 650 C C . CYS A 1 82 ? -9.440 -1.858 -0.767 1.00 91.62 82 CYS A C 1
ATOM 652 O O . CYS A 1 82 ? -9.759 -2.110 0.393 1.00 91.62 82 CYS A O 1
ATOM 654 N N . ASN A 1 83 ? -10.067 -0.926 -1.493 1.00 90.88 83 ASN A N 1
ATOM 655 C CA . ASN A 1 83 ? -11.171 -0.122 -0.961 1.00 90.88 83 ASN A CA 1
ATOM 656 C C . ASN A 1 83 ? -12.449 -0.941 -0.733 1.00 90.88 83 ASN A C 1
ATOM 658 O O . ASN A 1 83 ? -13.168 -0.673 0.223 1.00 90.88 83 ASN A O 1
ATOM 662 N N . ILE A 1 84 ? -12.731 -1.930 -1.588 1.00 92.56 84 ILE A N 1
ATOM 663 C CA . ILE A 1 84 ? -13.887 -2.826 -1.428 1.00 92.56 84 ILE A CA 1
ATOM 664 C C . ILE A 1 84 ? -13.709 -3.732 -0.206 1.00 92.56 84 ILE A C 1
ATOM 666 O O . ILE A 1 84 ? -14.656 -3.929 0.548 1.00 92.56 84 ILE A O 1
ATOM 670 N N . MET A 1 85 ? -12.513 -4.296 -0.022 1.00 91.19 85 MET A N 1
ATOM 671 C CA . MET A 1 85 ? -12.244 -5.231 1.074 1.00 91.19 85 MET A CA 1
ATOM 672 C C . MET A 1 85 ? -12.082 -4.519 2.419 1.00 91.19 85 MET A C 1
ATOM 674 O O . MET A 1 85 ? -12.553 -5.023 3.435 1.00 91.19 85 MET A O 1
ATOM 678 N N . GLY A 1 86 ? -11.424 -3.357 2.427 1.00 90.38 86 GLY A N 1
ATOM 679 C CA . GLY A 1 86 ? -11.178 -2.586 3.639 1.00 90.38 86 GLY A CA 1
ATOM 680 C C . GLY A 1 86 ? -10.332 -3.327 4.678 1.00 90.38 86 GLY A C 1
ATOM 681 O O . GLY A 1 86 ? -9.644 -4.312 4.391 1.00 90.38 86 GLY A O 1
ATOM 682 N N . PHE A 1 87 ? -10.366 -2.816 5.909 1.00 89.81 87 PHE A N 1
ATOM 683 C CA . PHE A 1 87 ? -9.656 -3.439 7.017 1.00 89.81 87 PHE A CA 1
ATOM 684 C C . PHE A 1 87 ? -10.423 -4.664 7.535 1.00 89.81 87 PHE A C 1
ATOM 686 O O . PHE A 1 87 ? -11.625 -4.559 7.778 1.00 89.81 87 PHE A O 1
ATOM 693 N N . PRO A 1 88 ? -9.756 -5.814 7.741 1.00 89.25 88 PRO A N 1
ATOM 694 C CA . PRO A 1 88 ? -10.420 -7.020 8.216 1.00 89.25 88 PRO A CA 1
ATOM 695 C C . PRO A 1 88 ? -11.024 -6.836 9.613 1.00 89.25 88 PRO A C 1
ATOM 697 O O . PRO A 1 88 ? -10.355 -6.432 10.565 1.00 89.25 88 PRO A O 1
ATOM 700 N N . GLU A 1 89 ? -12.289 -7.224 9.754 1.00 90.31 89 GLU A N 1
ATOM 701 C CA . GLU A 1 89 ? -13.008 -7.232 11.029 1.00 90.31 89 GLU A CA 1
ATOM 702 C C . GLU A 1 89 ? -12.582 -8.430 11.895 1.00 90.31 89 GLU A C 1
ATOM 704 O O . GLU A 1 89 ? -13.241 -9.474 11.950 1.00 90.31 89 GLU A O 1
ATOM 709 N N . PHE A 1 90 ? -11.445 -8.299 12.584 1.00 89.69 90 PHE A N 1
ATOM 710 C CA . PHE A 1 90 ? -10.896 -9.380 13.410 1.00 89.69 90 PHE A CA 1
ATOM 711 C C . PHE A 1 90 ? -11.837 -9.828 14.537 1.00 89.69 90 PHE A C 1
ATOM 713 O O . PHE A 1 90 ? -11.885 -11.017 14.848 1.00 89.69 90 PHE A O 1
ATOM 720 N N . GLU A 1 91 ? -12.617 -8.921 15.127 1.00 90.94 91 GLU A N 1
ATOM 721 C CA . GLU A 1 91 ? -13.581 -9.268 16.183 1.00 90.94 91 GLU A CA 1
ATOM 722 C C . GLU A 1 91 ? -14.675 -10.217 15.672 1.00 90.94 91 GLU A C 1
ATOM 724 O O . GLU A 1 91 ? -14.994 -11.227 16.313 1.00 90.94 91 GLU A O 1
ATOM 729 N N . LEU A 1 92 ? -15.196 -9.952 14.472 1.00 91.00 92 LEU A N 1
ATOM 730 C CA . LEU A 1 92 ? -16.172 -10.818 13.817 1.00 91.00 92 LEU A CA 1
ATOM 731 C C . LEU A 1 92 ? -15.553 -12.179 13.470 1.00 91.00 92 LEU A C 1
ATOM 733 O O . LEU A 1 92 ? -16.154 -13.231 13.690 1.00 91.00 92 LEU A O 1
ATOM 737 N N . ALA A 1 93 ? -14.311 -12.181 12.986 1.00 90.81 93 ALA A N 1
ATOM 738 C CA . ALA A 1 93 ? -13.598 -13.410 12.657 1.00 90.81 93 ALA A CA 1
ATOM 739 C C . ALA A 1 93 ? -13.339 -14.302 13.885 1.00 90.81 93 ALA A C 1
ATOM 741 O O . ALA A 1 93 ? -13.490 -15.525 13.809 1.00 90.81 93 ALA A O 1
ATOM 742 N N . LEU A 1 94 ? -12.978 -13.704 15.024 1.00 92.69 94 LEU A N 1
ATOM 743 C CA . LEU A 1 94 ? -12.674 -14.419 16.267 1.00 92.69 94 LEU A CA 1
ATOM 744 C C . LEU A 1 94 ? -13.927 -14.935 16.987 1.00 92.69 94 LEU A C 1
ATOM 746 O O . LEU A 1 94 ? -13.860 -15.970 17.658 1.00 92.69 94 LEU A O 1
ATOM 750 N N . SER A 1 95 ? -15.060 -14.248 16.827 1.00 93.81 95 SER A N 1
ATOM 751 C CA . SER A 1 95 ? -16.364 -14.663 17.365 1.00 93.81 95 SER A CA 1
ATOM 752 C C . SER A 1 95 ? -17.074 -15.714 16.499 1.00 93.81 95 SER A C 1
ATOM 754 O O . SER A 1 95 ? -18.017 -16.364 16.954 1.00 93.81 95 SER A O 1
ATOM 756 N N . HIS A 1 96 ? -16.606 -15.948 15.270 1.00 93.94 96 HIS A N 1
ATOM 757 C CA . HIS A 1 96 ? -17.209 -16.905 14.349 1.00 93.94 96 HIS A CA 1
ATOM 758 C C . HIS A 1 96 ? -17.087 -18.365 14.831 1.00 93.94 96 HIS A C 1
ATOM 760 O O . HIS A 1 96 ? -16.039 -18.814 15.302 1.00 93.94 96 HIS A O 1
ATOM 766 N N . ARG A 1 97 ? -18.129 -19.186 14.607 1.00 94.31 97 ARG A N 1
ATOM 767 C CA . ARG A 1 97 ? -18.149 -20.615 15.001 1.00 94.31 97 ARG A CA 1
ATOM 768 C C . ARG A 1 97 ? -16.979 -21.420 14.422 1.00 94.31 97 ARG A C 1
ATOM 770 O O . ARG A 1 97 ? -16.508 -22.368 15.040 1.00 94.31 97 ARG A O 1
ATOM 777 N N . ARG A 1 98 ? -16.508 -21.040 13.231 1.00 94.44 98 ARG A N 1
ATOM 778 C CA . ARG A 1 98 ? -15.343 -21.630 12.546 1.00 94.44 98 ARG A CA 1
ATOM 779 C C . ARG A 1 98 ? -14.110 -20.718 12.600 1.00 94.44 98 ARG A C 1
ATOM 781 O O . ARG A 1 98 ? -13.369 -20.663 11.623 1.00 94.44 98 ARG A O 1
ATOM 788 N N . ARG A 1 99 ? -13.893 -19.994 13.705 1.00 94.06 99 ARG A N 1
ATOM 789 C CA . ARG A 1 99 ? -12.782 -19.035 13.875 1.00 94.06 99 ARG A CA 1
ATOM 790 C C . ARG A 1 99 ? -11.426 -19.564 13.407 1.00 94.06 99 ARG A C 1
ATOM 792 O O . ARG A 1 99 ? -10.728 -18.868 12.688 1.00 94.06 99 ARG A O 1
ATOM 799 N N . THR A 1 100 ? -11.088 -20.819 13.713 1.00 94.12 100 THR A N 1
ATOM 800 C CA . THR A 1 100 ? -9.804 -21.417 13.316 1.00 94.12 100 THR A CA 1
ATOM 801 C C . THR A 1 100 ? -9.638 -21.453 11.799 1.00 94.12 100 THR A C 1
ATOM 803 O O . THR A 1 100 ? -8.570 -21.120 11.301 1.00 94.12 100 THR A O 1
ATOM 806 N N . LEU A 1 101 ? -10.699 -21.799 11.062 1.00 96.12 101 LEU A N 1
ATOM 807 C CA . LEU A 1 101 ? -10.682 -21.807 9.600 1.00 96.12 101 LEU A CA 1
ATOM 808 C C . LEU A 1 101 ? -10.576 -20.384 9.041 1.00 96.12 101 LEU A C 1
ATOM 810 O O . LEU A 1 101 ? -9.805 -20.156 8.122 1.00 96.12 101 LEU A O 1
ATOM 814 N N . VAL A 1 102 ? -11.315 -19.426 9.610 1.00 95.19 102 VAL A N 1
ATOM 815 C CA . VAL A 1 102 ? -11.280 -18.022 9.161 1.00 95.19 102 VAL A CA 1
ATOM 816 C C . VAL A 1 102 ? -9.895 -17.410 9.393 1.00 95.19 102 VAL A C 1
ATOM 818 O O . VAL A 1 102 ? -9.308 -16.852 8.469 1.00 95.19 102 VAL A O 1
ATOM 821 N N . CYS A 1 103 ? -9.330 -17.577 10.591 1.00 94.50 103 CYS A N 1
ATOM 822 C CA . CYS A 1 103 ? -7.975 -17.130 10.906 1.00 94.50 103 CYS A CA 1
ATOM 823 C C . CYS A 1 103 ? -6.932 -17.822 10.022 1.00 94.50 103 CYS A C 1
ATOM 825 O O . CYS A 1 103 ? -6.019 -17.160 9.534 1.00 94.50 103 CYS A O 1
ATOM 827 N N . PHE A 1 104 ? -7.085 -19.126 9.768 1.00 95.69 104 PHE A N 1
ATOM 828 C CA . PHE A 1 104 ? -6.225 -19.848 8.835 1.00 95.69 104 PHE A CA 1
ATOM 829 C C . PHE A 1 104 ? -6.295 -19.249 7.426 1.00 95.69 104 PHE A C 1
ATOM 831 O O . PHE A 1 104 ? -5.250 -18.983 6.843 1.00 95.69 104 PHE A O 1
ATOM 838 N N . CYS A 1 105 ? -7.490 -18.960 6.901 1.00 94.88 105 CYS A N 1
ATOM 839 C CA . CYS A 1 105 ? -7.653 -18.322 5.594 1.00 94.88 105 CYS A CA 1
ATOM 840 C C . CYS A 1 105 ? -7.014 -16.927 5.535 1.00 94.88 105 CYS A C 1
ATOM 842 O O . CYS A 1 105 ? -6.408 -16.597 4.519 1.00 94.88 105 CYS A O 1
ATOM 844 N N . PHE A 1 106 ? -7.092 -16.125 6.604 1.00 94.06 106 PHE A N 1
ATOM 845 C CA . PHE A 1 106 ? -6.410 -14.826 6.651 1.00 94.06 106 PHE A CA 1
ATOM 846 C C . PHE A 1 106 ? -4.891 -14.964 6.597 1.00 94.06 106 PHE A C 1
ATOM 848 O O . PHE A 1 106 ? -4.244 -14.294 5.793 1.00 94.06 106 PHE A O 1
ATOM 855 N N . VAL A 1 107 ? -4.320 -15.843 7.426 1.00 95.50 107 VAL A N 1
ATOM 856 C CA . VAL A 1 107 ? -2.868 -16.065 7.454 1.00 95.50 107 VAL A CA 1
ATOM 857 C C . VAL A 1 107 ? -2.396 -16.641 6.123 1.00 95.50 107 VAL A C 1
ATOM 859 O O . VAL A 1 107 ? -1.441 -16.132 5.542 1.00 95.50 107 VAL A O 1
ATOM 862 N N . LEU A 1 108 ? -3.091 -17.656 5.605 1.00 97.06 108 LEU A N 1
ATOM 863 C CA . LEU A 1 108 ? -2.776 -18.267 4.319 1.00 97.06 108 LEU A CA 1
ATOM 864 C C . LEU A 1 108 ? -2.858 -17.242 3.183 1.00 97.06 108 LEU A C 1
ATOM 866 O O . LEU A 1 108 ? -1.933 -17.154 2.382 1.00 97.06 108 LEU A O 1
ATOM 870 N N . GLY A 1 109 ? -3.924 -16.439 3.132 1.00 95.38 109 GLY A N 1
ATOM 871 C CA . GLY A 1 109 ? -4.102 -15.395 2.124 1.00 95.38 109 GLY A CA 1
ATOM 872 C C . GLY A 1 109 ? -2.987 -14.351 2.160 1.00 95.38 109 GLY A C 1
ATOM 873 O O . GLY A 1 109 ? -2.439 -14.014 1.113 1.00 95.38 109 GLY A O 1
ATOM 874 N N . LEU A 1 110 ? -2.590 -13.895 3.353 1.00 94.50 110 LEU A N 1
ATOM 875 C CA . LEU A 1 110 ? -1.480 -12.955 3.517 1.00 94.50 110 LEU A CA 1
ATOM 876 C C . LEU A 1 110 ? -0.146 -13.560 3.063 1.00 94.50 110 LEU A C 1
ATOM 878 O O . LEU A 1 110 ? 0.601 -12.915 2.333 1.00 94.50 110 LEU A O 1
ATOM 882 N N . VAL A 1 111 ? 0.151 -14.798 3.463 1.00 97.44 111 VAL A N 1
ATOM 883 C CA . VAL A 1 111 ? 1.390 -15.489 3.073 1.00 97.44 111 VAL A CA 1
ATOM 884 C C . VAL A 1 111 ? 1.450 -15.677 1.559 1.00 97.44 111 VAL A C 1
ATOM 886 O O . VAL A 1 111 ? 2.455 -15.333 0.938 1.00 97.44 111 VAL A O 1
ATOM 889 N N . LEU A 1 112 ? 0.364 -16.163 0.950 1.00 97.12 112 LEU A N 1
ATOM 890 C CA . LEU A 1 112 ? 0.275 -16.331 -0.499 1.00 97.12 112 LEU A CA 1
ATOM 891 C C . LEU A 1 112 ? 0.424 -14.995 -1.226 1.00 97.12 112 LEU A C 1
ATOM 893 O O . LEU A 1 112 ? 1.144 -14.933 -2.221 1.00 97.12 112 LEU A O 1
ATOM 897 N N . PHE A 1 113 ? -0.199 -13.929 -0.720 1.00 94.69 113 PHE A N 1
ATOM 898 C CA . PHE A 1 113 ? -0.056 -12.588 -1.274 1.00 94.69 113 PHE A CA 1
ATOM 899 C C . PHE A 1 113 ? 1.399 -12.111 -1.230 1.00 94.69 113 PHE A C 1
ATOM 901 O O . PHE A 1 113 ? 1.928 -11.712 -2.261 1.00 94.69 113 PHE A O 1
ATOM 908 N N . LEU A 1 114 ? 2.074 -12.205 -0.080 1.00 94.94 114 LEU A N 1
ATOM 909 C CA . LEU A 1 114 ? 3.462 -11.750 0.075 1.00 94.94 114 LEU A CA 1
ATOM 910 C C . LEU A 1 114 ? 4.438 -12.524 -0.820 1.00 94.94 114 LEU A C 1
ATOM 912 O O . LEU A 1 114 ? 5.307 -11.916 -1.441 1.00 94.94 114 LEU A O 1
ATOM 916 N N . ILE A 1 115 ? 4.275 -13.847 -0.920 1.00 96.56 115 ILE A N 1
ATOM 917 C CA . ILE A 1 115 ? 5.107 -14.696 -1.786 1.00 96.56 115 ILE A CA 1
ATOM 918 C C . ILE A 1 115 ? 4.841 -14.389 -3.264 1.00 96.56 115 ILE A C 1
ATOM 920 O O . ILE A 1 115 ? 5.775 -14.334 -4.060 1.00 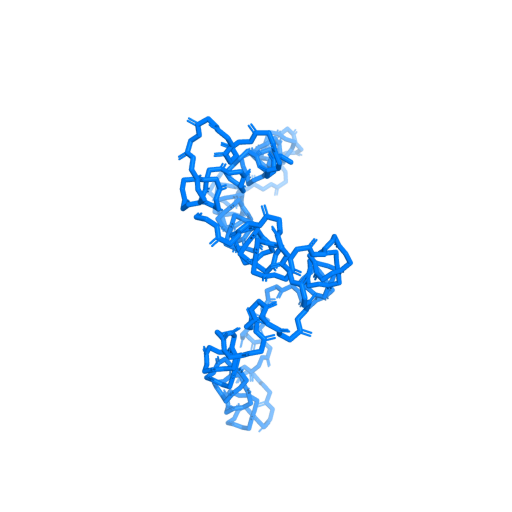96.56 115 ILE A O 1
ATOM 924 N N . SER A 1 116 ? 3.577 -14.175 -3.635 1.00 95.62 116 SER A N 1
ATOM 925 C CA . SER A 1 116 ? 3.182 -13.994 -5.036 1.00 95.62 116 SER A CA 1
ATOM 926 C C . SER A 1 116 ? 3.358 -12.561 -5.536 1.00 95.62 116 SER A C 1
ATOM 928 O O . SER A 1 116 ? 3.434 -12.353 -6.744 1.00 95.62 116 SER A O 1
ATOM 930 N N . LEU A 1 117 ? 3.448 -11.569 -4.644 1.00 94.69 117 LEU A N 1
ATOM 931 C CA . LEU A 1 117 ? 3.484 -10.154 -5.012 1.00 94.69 117 LEU A CA 1
ATOM 932 C C . LEU A 1 117 ? 4.638 -9.839 -5.967 1.00 94.69 117 LEU A C 1
ATOM 934 O O . LEU A 1 117 ? 4.414 -9.254 -7.021 1.00 94.69 117 LEU A O 1
ATOM 938 N N . TYR A 1 118 ? 5.864 -10.238 -5.628 1.00 93.50 118 TYR A N 1
ATOM 939 C CA . TYR A 1 118 ? 7.036 -9.974 -6.466 1.00 93.50 118 TYR A CA 1
ATOM 940 C C . TYR A 1 118 ? 7.013 -10.717 -7.820 1.00 93.50 118 TYR A C 1
ATOM 942 O O . TYR A 1 118 ? 7.181 -10.047 -8.841 1.00 93.50 118 TYR A O 1
ATOM 950 N N . PRO A 1 119 ? 6.779 -12.048 -7.884 1.00 95.31 119 PRO A N 1
ATOM 951 C CA . PRO A 1 119 ? 6.774 -12.777 -9.156 1.00 95.31 119 PRO A CA 1
ATOM 952 C C . PRO A 1 119 ? 5.597 -12.400 -10.065 1.00 95.31 119 PRO A C 1
ATOM 954 O O . PRO A 1 119 ? 5.773 -12.301 -11.273 1.00 95.31 119 PRO A O 1
ATOM 957 N N . LEU A 1 120 ? 4.404 -12.135 -9.516 1.00 94.12 120 LEU A N 1
ATOM 958 C CA . LEU A 1 120 ? 3.240 -11.739 -10.326 1.00 94.12 120 LEU A CA 1
ATOM 959 C C . LEU A 1 120 ? 3.285 -10.284 -10.794 1.00 94.12 120 LEU A C 1
ATOM 961 O O . LEU A 1 120 ? 2.484 -9.889 -11.641 1.00 94.12 120 LEU A O 1
ATOM 965 N N . THR A 1 121 ? 4.204 -9.490 -10.252 1.00 94.62 121 THR A N 1
ATOM 966 C CA . THR A 1 121 ? 4.497 -8.130 -10.713 1.00 94.62 121 THR A CA 1
ATOM 967 C C . THR A 1 121 ? 5.847 -8.077 -11.424 1.00 94.62 121 THR A C 1
ATOM 969 O O . THR A 1 121 ? 6.523 -7.049 -11.406 1.00 94.62 121 THR A O 1
ATOM 972 N N . ASP A 1 122 ? 6.294 -9.180 -12.026 1.00 93.44 122 ASP A N 1
ATOM 973 C CA . ASP A 1 122 ? 7.497 -9.153 -12.849 1.00 93.44 122 ASP A CA 1
ATOM 974 C C . ASP A 1 122 ? 7.282 -8.252 -14.084 1.00 93.44 122 ASP A C 1
ATOM 976 O O . ASP A 1 122 ? 6.336 -8.482 -14.843 1.00 93.44 122 ASP A O 1
ATOM 980 N N . PRO A 1 123 ? 8.125 -7.226 -14.305 1.00 94.06 123 PRO A N 1
ATOM 981 C CA . PRO A 1 123 ? 7.950 -6.279 -15.405 1.00 94.06 123 PRO A CA 1
ATOM 982 C C . PRO A 1 123 ? 7.917 -6.915 -16.805 1.00 94.06 123 PRO A C 1
ATOM 984 O O . PRO A 1 123 ? 7.272 -6.364 -17.702 1.00 94.06 123 PRO A O 1
ATOM 987 N N . SER A 1 124 ? 8.560 -8.075 -17.001 1.00 91.00 124 SER A N 1
ATOM 988 C CA . SER A 1 124 ? 8.579 -8.778 -18.291 1.00 91.00 124 SER A CA 1
ATOM 989 C C . SER A 1 124 ? 7.209 -9.341 -18.674 1.00 91.00 124 SER A C 1
ATOM 991 O O . SER A 1 124 ? 6.852 -9.324 -19.849 1.00 91.00 124 SER A O 1
ATOM 993 N N . ILE A 1 125 ? 6.392 -9.739 -17.690 1.00 93.06 125 ILE A N 1
ATOM 994 C CA . ILE A 1 125 ? 5.026 -10.245 -17.912 1.00 93.06 125 ILE A CA 1
ATOM 995 C C . ILE A 1 125 ? 4.130 -9.148 -18.509 1.00 93.06 125 ILE A C 1
ATOM 997 O O . ILE A 1 125 ? 3.214 -9.432 -19.280 1.00 93.06 125 ILE A O 1
ATOM 1001 N N . TYR A 1 126 ? 4.405 -7.886 -18.173 1.00 91.31 126 TYR A N 1
ATOM 1002 C CA . TYR A 1 126 ? 3.584 -6.735 -18.555 1.00 91.31 126 TYR A CA 1
ATOM 1003 C C . TYR A 1 126 ? 4.175 -5.908 -19.701 1.00 91.31 126 TYR A C 1
ATOM 1005 O O . TYR A 1 126 ? 3.590 -4.879 -20.051 1.00 91.31 126 TYR A O 1
ATOM 1013 N N . ASN A 1 127 ? 5.304 -6.339 -20.282 1.00 89.38 127 ASN A N 1
ATOM 1014 C CA . ASN A 1 127 ? 6.076 -5.584 -21.278 1.00 89.38 127 ASN A CA 1
ATOM 1015 C C . ASN A 1 127 ? 6.356 -4.137 -20.835 1.00 89.38 127 ASN A C 1
ATOM 1017 O O . ASN A 1 127 ? 6.254 -3.194 -21.621 1.00 89.38 127 ASN A O 1
ATOM 1021 N N . ASN A 1 128 ? 6.658 -3.944 -19.552 1.00 89.00 128 ASN A N 1
ATOM 1022 C CA . ASN A 1 128 ? 6.854 -2.614 -18.997 1.00 89.00 128 ASN A CA 1
ATOM 1023 C C . ASN A 1 128 ? 8.218 -2.055 -19.411 1.00 89.00 128 ASN A C 1
ATOM 1025 O O . ASN A 1 128 ? 9.227 -2.457 -18.857 1.00 89.00 128 ASN A O 1
ATOM 1029 N N . THR A 1 129 ? 8.270 -1.104 -20.338 1.00 83.94 129 THR A N 1
ATOM 1030 C CA . THR A 1 129 ? 9.525 -0.448 -20.750 1.00 83.94 129 THR A CA 1
ATOM 1031 C C . THR A 1 129 ? 9.727 0.931 -20.118 1.00 83.94 129 THR A C 1
ATOM 1033 O O . THR A 1 129 ? 10.714 1.592 -20.414 1.00 83.94 129 THR A O 1
ATOM 1036 N N . LEU A 1 130 ? 8.788 1.402 -19.290 1.00 80.06 130 LEU A N 1
ATOM 1037 C CA . LEU A 1 130 ? 8.729 2.800 -18.840 1.00 80.06 130 LEU A CA 1
ATOM 1038 C C . LEU A 1 130 ? 9.581 3.087 -17.597 1.00 80.06 130 LEU A C 1
ATOM 1040 O O . LEU A 1 130 ? 10.030 4.214 -17.420 1.00 80.06 130 LEU A O 1
ATOM 1044 N N . TYR A 1 131 ? 9.766 2.088 -16.731 1.00 76.88 131 TYR A N 1
ATOM 1045 C CA . TYR A 1 131 ? 10.372 2.243 -15.399 1.00 76.88 131 TYR A CA 1
ATOM 1046 C C . TYR A 1 131 ? 11.457 1.185 -15.113 1.00 76.88 131 TYR A C 1
ATOM 1048 O O . TYR A 1 131 ? 11.638 0.773 -13.971 1.00 76.88 131 TYR A O 1
ATOM 1056 N N . MET A 1 132 ? 12.120 0.683 -16.163 1.00 66.31 132 MET A N 1
ATOM 1057 C CA . MET A 1 132 ? 13.113 -0.408 -16.104 1.00 66.31 132 MET A CA 1
ATOM 1058 C C . MET A 1 132 ? 14.562 0.064 -15.858 1.00 66.31 132 MET A C 1
ATOM 1060 O O . MET A 1 132 ? 15.464 -0.772 -15.872 1.00 66.31 132 MET A O 1
ATOM 1064 N N . GLU A 1 133 ? 14.791 1.366 -15.656 1.00 56.53 133 GLU A N 1
ATOM 1065 C CA . GLU A 1 133 ? 16.125 1.957 -15.428 1.00 56.53 133 GLU A CA 1
ATOM 1066 C C . GLU A 1 133 ? 16.442 2.198 -13.944 1.00 56.53 133 GLU A C 1
ATOM 1068 O O . GLU A 1 133 ? 15.574 2.733 -13.206 1.00 56.53 133 GLU A O 1
#